Protein AF-A0A6V7I084-F1 (afdb_monomer)

Secondary structure (DSSP, 8-state):
-HHHHHT--STT----TTS-THHHHHHHHHHHHHHHHHHHHHHHHHHHHHHHHHHHHHHTS---TT-

Radius of gyration: 24.5 Å; Cα contacts (8 Å, |Δi|>4): 33; chains: 1; bounding box: 42×21×63 Å

Solvent-accessible surface area (backbone atoms only — not comparable to full-atom values): 3977 Å² total; per-residue (Å²): 106,69,68,62,55,16,15,44,60,59,90,99,52,73,71,40,88,72,65,32,61,70,53,51,55,55,55,52,53,50,51,52,54,51,51,54,51,52,52,52,52,51,52,52,53,51,53,52,50,52,50,55,54,54,52,56,58,50,72,77,41,101,64,62,100,83,116

InterPro domains:
  IPR005821 Ion transport domain [PF00520] (4-57)
  IPR050599 Voltage-dependent calcium channel alpha-1 subunit [PTHR45628] (1-67)

pLDDT: mean 87.4, std 14.44, range [53.38, 98.25]

Structure (mmCIF, N/CA/C/O backbone):
data_AF-A0A6V7I084-F1
#
_entry.id   AF-A0A6V7I084-F1
#
loop_
_atom_site.group_PDB
_atom_site.id
_atom_site.type_symbol
_atom_site.label_atom_id
_atom_site.label_alt_id
_atom_site.label_comp_id
_atom_site.label_asym_id
_atom_site.label_entity_id
_atom_site.label_seq_id
_atom_site.pdbx_PDB_ins_code
_atom_site.Cartn_x
_atom_site.Cartn_y
_atom_site.Cartn_z
_atom_site.occupancy
_atom_site.B_iso_or_equiv
_atom_site.auth_seq_id
_atom_site.auth_comp_id
_atom_site.auth_asym_id
_atom_site.auth_atom_id
_atom_site.pdbx_PDB_model_num
ATOM 1 N N . LEU A 1 1 ? 12.354 -6.996 -4.362 1.00 88.38 1 LEU A N 1
ATOM 2 C CA . LEU A 1 1 ? 11.116 -7.030 -5.177 1.00 88.38 1 LEU A CA 1
ATOM 3 C C . LEU A 1 1 ? 10.950 -5.736 -5.964 1.00 88.38 1 LEU A C 1
ATOM 5 O O . LEU A 1 1 ? 11.189 -5.790 -7.154 1.00 88.38 1 LEU A O 1
ATOM 9 N N . LEU A 1 2 ? 10.699 -4.584 -5.326 1.00 93.38 2 LEU A N 1
ATOM 10 C CA . LEU A 1 2 ? 10.486 -3.296 -6.015 1.00 93.38 2 LEU A CA 1
ATOM 11 C C . LEU A 1 2 ? 11.544 -2.953 -7.083 1.00 93.38 2 LEU A C 1
ATOM 13 O O . LEU A 1 2 ? 11.180 -2.751 -8.233 1.00 93.38 2 LEU A O 1
ATOM 17 N N . TYR A 1 3 ? 12.838 -2.954 -6.741 1.00 92.00 3 TYR A N 1
ATOM 18 C CA . TYR A 1 3 ? 13.897 -2.616 -7.707 1.00 92.00 3 TYR A CA 1
ATOM 19 C C . TYR A 1 3 ? 13.968 -3.592 -8.890 1.00 92.00 3 TYR A C 1
ATOM 21 O O . TYR A 1 3 ? 14.042 -3.172 -10.037 1.00 92.00 3 TYR A O 1
ATOM 29 N N . VAL A 1 4 ? 13.835 -4.894 -8.621 1.00 93.19 4 VAL A N 1
ATOM 30 C CA . VAL A 1 4 ? 13.791 -5.932 -9.665 1.00 93.19 4 VAL A CA 1
ATOM 31 C C . VAL A 1 4 ? 12.577 -5.741 -10.582 1.00 93.19 4 VAL A C 1
ATOM 33 O O . VAL A 1 4 ? 12.665 -5.957 -11.786 1.00 93.19 4 VAL A O 1
ATOM 36 N N . SER A 1 5 ? 11.443 -5.307 -10.030 1.00 93.44 5 SER A N 1
ATOM 37 C CA . SER A 1 5 ? 10.228 -5.024 -10.795 1.00 93.44 5 SER A CA 1
ATOM 38 C C . SER A 1 5 ? 10.332 -3.740 -11.628 1.00 93.44 5 SER A C 1
ATOM 40 O O . SER A 1 5 ? 9.806 -3.708 -12.739 1.00 93.44 5 SER A O 1
ATOM 42 N N . ILE A 1 6 ? 11.025 -2.707 -11.138 1.00 96.12 6 ILE A N 1
ATOM 43 C CA . ILE A 1 6 ? 11.299 -1.468 -11.891 1.00 96.12 6 ILE A CA 1
ATOM 44 C C . ILE A 1 6 ? 12.223 -1.742 -13.079 1.00 96.12 6 ILE A C 1
ATOM 46 O O . ILE A 1 6 ? 11.982 -1.230 -14.172 1.00 96.12 6 ILE A O 1
ATOM 50 N N . ASP A 1 7 ? 13.233 -2.587 -12.883 1.00 96.25 7 ASP A N 1
ATOM 51 C CA . ASP A 1 7 ? 14.200 -2.925 -13.928 1.00 96.25 7 ASP A CA 1
ATOM 52 C C . ASP A 1 7 ? 13.693 -4.037 -14.874 1.00 96.25 7 ASP A C 1
ATOM 54 O O . ASP A 1 7 ? 14.396 -4.451 -15.797 1.00 96.25 7 ASP A O 1
ATOM 58 N N . SER A 1 8 ? 12.469 -4.544 -14.671 1.00 94.88 8 SER A N 1
ATOM 59 C CA . SER A 1 8 ? 11.911 -5.651 -15.459 1.00 94.88 8 SER A CA 1
ATOM 60 C C . SER A 1 8 ? 11.670 -5.269 -16.921 1.00 94.88 8 SER A C 1
ATOM 62 O O . SER A 1 8 ? 10.983 -4.292 -17.205 1.00 94.88 8 SER A O 1
ATOM 64 N N . ASN A 1 9 ? 12.190 -6.075 -17.850 1.00 93.44 9 ASN A N 1
ATOM 65 C CA . ASN A 1 9 ? 12.009 -5.928 -19.296 1.00 93.44 9 ASN A CA 1
ATOM 66 C C . ASN A 1 9 ? 10.950 -6.935 -19.818 1.00 93.44 9 ASN A C 1
ATOM 68 O O . ASN A 1 9 ? 9.996 -7.264 -19.112 1.00 93.44 9 ASN A O 1
ATOM 72 N N . ARG A 1 10 ? 11.079 -7.407 -21.062 1.00 91.75 10 ARG A N 1
ATOM 73 C CA . ARG A 1 10 ? 10.234 -8.431 -21.687 1.00 91.75 10 ARG A CA 1
ATOM 74 C C . ARG A 1 10 ? 10.617 -9.841 -21.238 1.00 91.75 10 ARG A C 1
ATO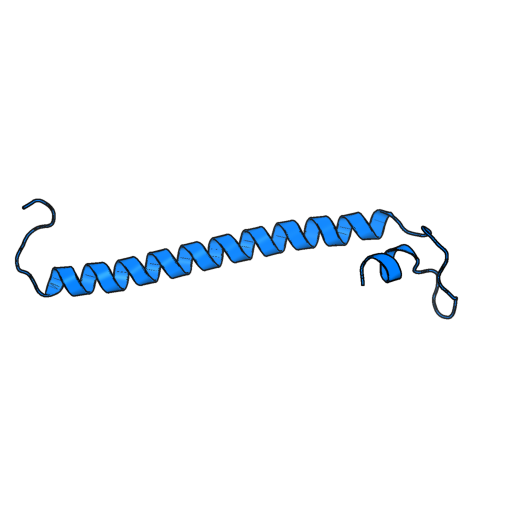M 76 O O . ARG A 1 10 ? 11.708 -10.077 -20.724 1.00 91.75 10 ARG A O 1
ATOM 83 N N . GLU A 1 11 ? 9.720 -10.786 -21.487 1.00 91.62 11 GLU A N 1
ATOM 84 C CA . GLU A 1 11 ? 9.935 -12.203 -21.192 1.00 91.62 11 GLU A CA 1
ATOM 85 C C . GLU A 1 11 ? 11.205 -12.737 -21.866 1.00 91.62 11 GLU A C 1
ATOM 87 O O . GLU A 1 11 ? 11.428 -12.505 -23.053 1.00 91.62 11 GLU A O 1
ATOM 92 N N . ASN A 1 12 ? 12.019 -13.474 -21.106 1.00 94.31 12 ASN A N 1
ATOM 93 C C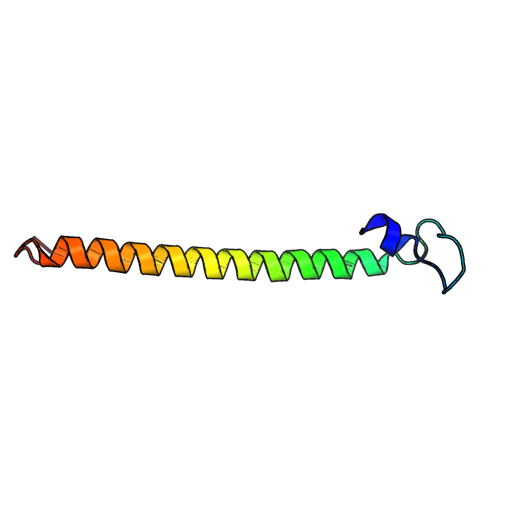A . ASN A 1 12 ? 13.313 -14.028 -21.528 1.00 94.31 12 ASN A CA 1
ATOM 94 C C . ASN A 1 12 ? 14.421 -12.992 -21.815 1.00 94.31 12 ASN A C 1
ATOM 96 O O . ASN A 1 12 ? 15.466 -13.357 -22.351 1.00 94.31 12 ASN A O 1
ATOM 100 N N . PHE A 1 13 ? 14.243 -11.725 -21.425 1.00 93.06 13 PHE A N 1
ATOM 101 C CA . PHE A 1 13 ? 15.293 -10.703 -21.484 1.00 93.06 13 PHE A CA 1
ATOM 102 C C . PHE A 1 13 ? 15.782 -10.314 -20.085 1.00 93.06 13 PHE A C 1
ATOM 104 O O . PHE A 1 13 ? 15.032 -10.345 -19.110 1.00 93.06 13 PHE A O 1
ATOM 111 N N . GLY A 1 14 ? 17.057 -9.920 -19.993 1.00 92.94 14 GLY A N 1
ATOM 112 C CA . GLY A 1 14 ? 17.639 -9.396 -18.757 1.00 92.94 14 GLY A CA 1
ATOM 113 C C . GLY A 1 14 ? 17.033 -8.048 -18.330 1.00 92.94 14 GLY A C 1
ATOM 114 O O . GLY A 1 14 ? 16.380 -7.376 -19.139 1.00 92.94 14 GLY A O 1
ATOM 115 N N . PRO A 1 15 ? 17.249 -7.640 -17.066 1.00 95.69 15 PRO A N 1
ATOM 116 C CA . PRO A 1 15 ? 16.763 -6.366 -16.552 1.00 95.69 15 PRO A CA 1
ATOM 117 C C . PRO A 1 15 ? 17.457 -5.178 -17.234 1.00 95.69 15 PRO A C 1
ATOM 119 O O . PRO A 1 15 ? 18.647 -5.231 -17.545 1.00 95.69 15 PRO A O 1
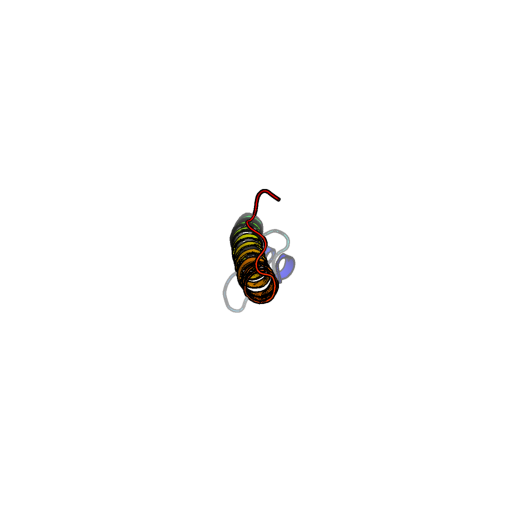ATOM 122 N N . ILE A 1 16 ? 16.710 -4.095 -17.444 1.00 94.50 16 ILE A N 1
ATOM 123 C CA . ILE A 1 16 ? 17.221 -2.807 -17.924 1.00 94.50 16 ILE A CA 1
ATOM 124 C C . ILE A 1 16 ? 16.991 -1.793 -16.812 1.00 94.50 16 ILE A C 1
ATOM 126 O O . ILE A 1 16 ? 15.861 -1.613 -16.361 1.00 94.50 16 ILE A O 1
ATOM 130 N N . HIS A 1 17 ? 18.059 -1.118 -16.389 1.00 95.38 17 HIS A N 1
ATOM 131 C CA . HIS A 1 17 ? 17.984 -0.165 -15.291 1.00 95.38 17 HIS A CA 1
ATOM 132 C C . HIS A 1 17 ? 16.945 0.932 -15.564 1.00 95.38 17 HIS A C 1
ATOM 134 O O . HIS A 1 17 ? 16.997 1.602 -16.598 1.00 95.38 17 HIS A O 1
ATOM 140 N N . ASN A 1 18 ? 16.018 1.113 -14.624 1.00 93.06 18 ASN A N 1
ATOM 141 C CA . ASN A 1 18 ? 14.968 2.129 -14.644 1.00 93.06 18 ASN A CA 1
ATOM 142 C C . ASN A 1 18 ? 14.038 2.069 -15.876 1.00 93.06 18 ASN A C 1
ATOM 144 O O . ASN A 1 18 ? 13.554 3.094 -16.356 1.00 93.06 18 ASN A O 1
ATOM 148 N N . PHE A 1 19 ? 13.774 0.870 -16.403 1.00 94.19 19 PHE A N 1
ATOM 149 C CA . PH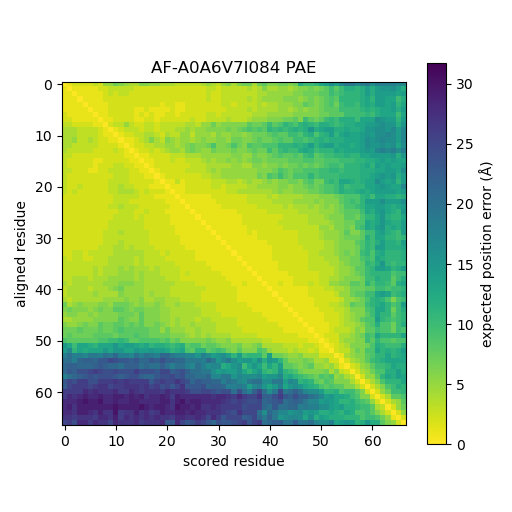E A 1 19 ? 12.932 0.692 -17.591 1.00 94.19 19 PHE A CA 1
ATOM 150 C C . PHE A 1 19 ? 11.437 0.939 -17.324 1.00 94.19 19 PHE A C 1
ATOM 152 O O . PHE A 1 19 ? 10.729 1.444 -18.197 1.00 94.19 19 PHE A O 1
ATOM 159 N N . ARG A 1 20 ? 10.932 0.608 -16.124 1.00 94.44 20 ARG A N 1
ATOM 160 C CA . ARG A 1 20 ? 9.506 0.733 -15.755 1.00 94.44 20 ARG A CA 1
ATOM 161 C C . ARG A 1 20 ? 9.301 1.382 -14.377 1.00 94.44 20 ARG A C 1
ATOM 163 O O . ARG A 1 20 ? 8.740 0.750 -13.478 1.00 94.44 20 ARG A O 1
ATOM 170 N N . PRO A 1 21 ? 9.649 2.670 -14.194 1.00 92.44 21 PRO A N 1
ATOM 171 C CA . PRO A 1 21 ? 9.506 3.363 -12.908 1.00 92.44 21 PRO A CA 1
ATOM 172 C C . PRO A 1 21 ? 8.060 3.427 -12.396 1.00 92.44 21 PRO A C 1
ATOM 174 O O . PRO A 1 21 ? 7.836 3.439 -11.188 1.00 92.44 21 PRO A O 1
ATOM 177 N N . ILE A 1 22 ? 7.059 3.391 -13.286 1.00 94.56 22 ILE A N 1
ATOM 178 C CA . ILE A 1 22 ? 5.633 3.400 -12.912 1.00 94.56 22 ILE A CA 1
ATOM 179 C C . ILE A 1 22 ? 5.236 2.214 -12.017 1.00 94.56 22 ILE A C 1
ATOM 181 O O . ILE A 1 22 ? 4.304 2.314 -11.223 1.00 94.56 22 ILE A O 1
ATOM 185 N N . VAL A 1 23 ? 5.976 1.105 -12.083 1.00 95.44 23 VAL A N 1
ATOM 186 C CA . VAL A 1 23 ? 5.751 -0.066 -11.226 1.00 95.44 23 VAL A CA 1
ATOM 187 C C . VAL A 1 23 ? 5.996 0.271 -9.749 1.00 95.44 23 VAL A C 1
ATOM 189 O O . VAL A 1 23 ? 5.351 -0.308 -8.878 1.00 95.44 23 VAL A O 1
ATOM 192 N N . ALA A 1 24 ? 6.844 1.259 -9.439 1.00 94.88 24 ALA A N 1
ATOM 193 C CA . ALA A 1 24 ? 7.034 1.740 -8.070 1.00 94.88 24 ALA A CA 1
ATOM 194 C C . ALA A 1 24 ? 5.735 2.305 -7.471 1.00 94.88 24 ALA A C 1
ATOM 196 O O . ALA A 1 24 ? 5.428 2.041 -6.308 1.00 94.88 24 ALA A O 1
ATOM 197 N N . ALA A 1 25 ? 4.940 3.025 -8.271 1.00 95.94 25 ALA A N 1
ATOM 198 C CA . ALA A 1 25 ? 3.677 3.610 -7.824 1.00 95.94 25 ALA A CA 1
ATOM 199 C C . ALA A 1 25 ? 2.666 2.532 -7.402 1.00 95.94 25 ALA A C 1
ATOM 201 O O . ALA A 1 25 ? 1.990 2.695 -6.389 1.00 95.94 25 ALA A O 1
ATOM 202 N N . TYR A 1 26 ? 2.621 1.400 -8.115 1.00 96.25 26 TYR A N 1
ATOM 203 C CA . TYR A 1 26 ? 1.793 0.251 -7.737 1.00 96.25 26 TYR A CA 1
ATOM 204 C C . TYR A 1 26 ? 2.122 -0.249 -6.322 1.00 96.25 26 TYR A C 1
ATOM 206 O O . TYR A 1 26 ? 1.219 -0.414 -5.503 1.00 96.25 26 TYR A O 1
ATOM 214 N N . TYR A 1 27 ? 3.408 -0.428 -6.003 1.00 96.69 27 TYR A N 1
ATOM 215 C CA . TYR A 1 27 ? 3.830 -0.865 -4.669 1.00 96.69 27 TYR A CA 1
ATOM 216 C C . TYR A 1 27 ? 3.504 0.164 -3.584 1.00 96.69 27 TYR A C 1
ATOM 218 O O . TYR A 1 27 ? 3.052 -0.221 -2.509 1.00 96.69 27 TYR A O 1
ATOM 226 N N . ILE A 1 28 ? 3.701 1.458 -3.855 1.00 96.38 28 ILE A N 1
ATOM 227 C CA . ILE A 1 28 ? 3.386 2.528 -2.897 1.00 96.38 28 ILE A CA 1
ATOM 228 C C . ILE A 1 28 ? 1.887 2.528 -2.575 1.00 96.38 28 ILE A C 1
ATOM 230 O O . ILE A 1 28 ? 1.512 2.501 -1.404 1.00 96.38 28 ILE A O 1
ATOM 234 N N . ILE A 1 29 ? 1.031 2.491 -3.599 1.00 97.62 29 ILE A N 1
ATOM 235 C CA . ILE A 1 29 ? -0.427 2.451 -3.426 1.00 97.62 29 ILE A CA 1
ATOM 236 C C . ILE A 1 29 ? -0.842 1.189 -2.662 1.00 97.62 29 ILE A C 1
ATOM 238 O O . ILE A 1 29 ? -1.620 1.271 -1.714 1.00 97.62 29 ILE A O 1
ATOM 242 N N . TYR A 1 30 ? -0.286 0.032 -3.025 1.00 97.31 30 TYR A N 1
ATOM 243 C CA . TYR A 1 30 ? -0.560 -1.237 -2.354 1.00 97.31 30 TYR A CA 1
ATOM 244 C C . TYR A 1 30 ? -0.202 -1.199 -0.861 1.00 97.31 30 TYR A C 1
ATOM 246 O O . TYR A 1 30 ? -1.011 -1.604 -0.026 1.00 97.31 30 TYR A O 1
ATOM 254 N N . ILE A 1 31 ? 0.974 -0.666 -0.510 1.00 97.25 31 ILE A N 1
ATOM 255 C CA . ILE A 1 31 ? 1.411 -0.526 0.886 1.00 97.25 31 ILE A CA 1
ATOM 256 C C . ILE A 1 31 ? 0.465 0.392 1.661 1.00 97.25 31 ILE A C 1
ATOM 258 O O . ILE A 1 31 ? 0.065 0.035 2.765 1.00 97.25 31 ILE A O 1
ATOM 262 N N . ILE A 1 32 ? 0.075 1.537 1.093 1.00 98.06 32 ILE A N 1
ATOM 263 C CA . ILE A 1 32 ? -0.844 2.481 1.749 1.00 98.06 32 ILE A CA 1
ATOM 264 C C . ILE A 1 32 ? -2.194 1.813 2.027 1.00 98.06 32 ILE A C 1
ATOM 266 O O . ILE A 1 32 ? -2.689 1.877 3.151 1.00 98.06 32 ILE A O 1
ATOM 270 N N . ILE A 1 33 ? -2.771 1.145 1.025 1.00 98.25 33 ILE A N 1
ATOM 271 C CA . ILE A 1 33 ? -4.074 0.484 1.152 1.00 98.25 33 ILE A CA 1
ATOM 272 C C . ILE A 1 33 ? -4.017 -0.618 2.215 1.00 98.25 33 ILE A C 1
ATOM 274 O O . ILE A 1 33 ? -4.867 -0.657 3.104 1.00 98.25 33 ILE A O 1
ATOM 278 N N . ILE A 1 34 ? -3.008 -1.493 2.169 1.00 98.00 34 ILE A N 1
ATOM 279 C CA . ILE A 1 34 ? -2.882 -2.575 3.152 1.00 98.00 34 ILE A CA 1
ATOM 280 C C . ILE A 1 34 ? -2.624 -2.036 4.551 1.00 98.00 34 ILE A C 1
ATOM 282 O O . ILE A 1 34 ? -3.258 -2.501 5.494 1.00 98.00 34 ILE A O 1
ATOM 286 N N . ALA A 1 35 ? -1.732 -1.059 4.705 1.00 97.81 35 ALA A N 1
ATOM 287 C CA . ALA A 1 35 ? -1.456 -0.460 6.005 1.00 97.81 35 ALA A CA 1
ATOM 288 C C . ALA A 1 35 ? -2.726 0.160 6.606 1.00 97.81 35 ALA A C 1
ATOM 290 O O . ALA A 1 35 ? -3.012 -0.057 7.782 1.00 97.81 35 ALA A O 1
ATOM 291 N N . PHE A 1 36 ? -3.527 0.852 5.791 1.00 97.81 36 PHE A N 1
ATOM 292 C CA . PHE A 1 36 ? -4.804 1.416 6.220 1.00 97.81 36 PHE A CA 1
ATOM 293 C C . PHE A 1 36 ? -5.771 0.337 6.724 1.00 97.81 36 PHE A C 1
ATOM 295 O O . PHE A 1 36 ? -6.311 0.453 7.825 1.00 97.81 36 PHE A O 1
ATOM 302 N N . PHE A 1 37 ? -5.954 -0.749 5.968 1.00 98.19 37 PHE A N 1
ATOM 303 C CA . PHE A 1 37 ? -6.808 -1.855 6.408 1.00 98.19 37 PHE A CA 1
ATOM 304 C C . PHE A 1 37 ? -6.272 -2.555 7.660 1.00 98.19 37 PHE A C 1
ATOM 306 O O . PHE A 1 37 ? -7.054 -2.852 8.561 1.00 98.19 37 PHE A O 1
ATOM 313 N N . MET A 1 38 ? -4.959 -2.775 7.753 1.00 9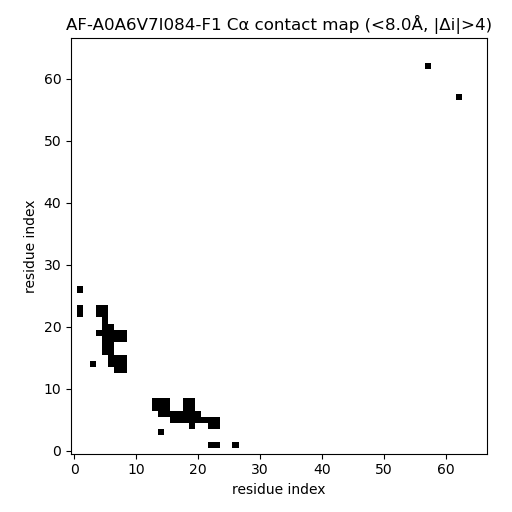7.50 38 MET A N 1
ATOM 314 C CA . MET A 1 38 ? -4.329 -3.407 8.916 1.00 97.50 38 MET A CA 1
ATOM 315 C C . MET A 1 38 ? -4.552 -2.592 10.191 1.00 97.50 38 MET A C 1
ATOM 317 O O . MET A 1 38 ? -4.926 -3.165 11.213 1.00 97.50 38 MET A O 1
ATOM 321 N N . VAL A 1 39 ? -4.396 -1.265 10.132 1.00 98.00 39 VAL A N 1
ATOM 322 C CA . VAL A 1 39 ? -4.667 -0.384 11.280 1.00 98.00 39 VAL A CA 1
ATOM 323 C C . VAL A 1 39 ? -6.141 -0.444 11.678 1.00 98.00 39 VAL A C 1
ATOM 325 O O . VAL A 1 39 ? -6.439 -0.580 12.860 1.00 98.00 39 VAL A O 1
ATOM 328 N N . ASN A 1 40 ? -7.066 -0.416 10.717 1.00 95.94 40 ASN A N 1
ATOM 329 C CA . ASN A 1 40 ? -8.499 -0.473 11.021 1.00 95.94 40 ASN A CA 1
ATOM 330 C C . ASN A 1 40 ? -8.919 -1.808 11.647 1.00 95.94 40 ASN A C 1
ATOM 332 O O . ASN A 1 40 ? -9.688 -1.820 12.606 1.00 95.94 40 ASN A O 1
ATOM 336 N N . ILE A 1 41 ? -8.396 -2.927 11.140 1.00 97.56 41 ILE A N 1
ATOM 337 C CA . ILE A 1 41 ? -8.643 -4.251 11.726 1.00 97.56 41 ILE A CA 1
ATOM 338 C C . ILE A 1 41 ? -8.059 -4.317 13.139 1.00 97.56 41 ILE A C 1
ATOM 340 O O . ILE A 1 41 ? -8.731 -4.788 14.054 1.00 97.56 41 ILE A O 1
ATOM 344 N N . PHE A 1 42 ? -6.840 -3.810 13.335 1.00 98.12 42 PHE A N 1
ATOM 345 C CA . PHE A 1 42 ? -6.190 -3.789 14.642 1.00 98.12 42 PHE A CA 1
ATOM 346 C C . PHE A 1 42 ? -6.978 -2.956 15.660 1.00 98.12 42 PHE A C 1
ATOM 348 O O . PHE A 1 42 ? -7.270 -3.437 16.752 1.00 98.12 42 PHE A O 1
ATOM 355 N N . VAL A 1 43 ? -7.390 -1.741 15.290 1.00 97.44 43 VAL A N 1
ATOM 356 C CA . VAL A 1 43 ? -8.216 -0.875 16.145 1.00 97.44 43 VAL A CA 1
ATOM 357 C C . VAL A 1 43 ? -9.556 -1.541 16.457 1.00 97.44 43 VAL A C 1
ATOM 359 O O . VAL A 1 43 ? -9.963 -1.559 17.615 1.00 97.44 43 VAL A O 1
ATOM 362 N N . GLY A 1 44 ? -10.215 -2.145 15.464 1.00 96.69 44 GLY A N 1
ATOM 363 C CA . GLY A 1 44 ? -11.463 -2.881 15.675 1.00 96.69 44 GLY A CA 1
ATOM 364 C C . GLY A 1 44 ? -11.305 -4.037 16.667 1.00 96.69 44 GLY A C 1
ATOM 365 O O . GLY A 1 44 ? -12.110 -4.175 17.585 1.00 96.69 44 GLY A O 1
ATOM 366 N N . PHE A 1 45 ? -10.237 -4.824 16.535 1.00 96.56 45 PHE A N 1
ATOM 367 C CA . PHE A 1 45 ? -9.929 -5.921 17.453 1.00 96.56 45 PHE A CA 1
ATOM 368 C C . PHE A 1 45 ? -9.680 -5.430 18.887 1.00 96.56 45 PHE A C 1
ATOM 370 O O . PHE A 1 45 ? -10.212 -5.998 19.844 1.00 96.56 45 PHE A O 1
ATOM 377 N N . VAL A 1 46 ? -8.907 -4.353 19.033 1.00 95.81 46 VAL A N 1
ATOM 378 C CA . VAL A 1 46 ? -8.607 -3.744 20.333 1.00 95.81 46 VAL A CA 1
ATOM 379 C C . VAL A 1 46 ? -9.883 -3.220 20.998 1.00 95.81 46 VAL A C 1
ATOM 381 O O . VAL A 1 46 ? -10.114 -3.512 22.167 1.00 95.81 46 VAL A O 1
ATOM 384 N N . ILE A 1 47 ? -10.752 -2.521 20.256 1.00 94.62 47 ILE A N 1
ATOM 385 C CA . ILE A 1 47 ? -12.040 -2.025 20.772 1.00 94.62 47 ILE A CA 1
ATOM 386 C C . ILE A 1 47 ? -12.913 -3.179 21.274 1.00 94.62 47 ILE A C 1
ATOM 388 O O . ILE A 1 47 ? -13.423 -3.108 22.389 1.00 94.62 47 ILE A O 1
ATOM 392 N N . VAL A 1 48 ? -13.073 -4.243 20.480 1.00 93.88 48 VAL A N 1
ATOM 393 C CA . VAL A 1 48 ? -13.896 -5.404 20.861 1.00 93.88 48 VAL A CA 1
ATOM 394 C C . VAL A 1 48 ? -13.345 -6.084 22.114 1.00 93.88 48 VAL A C 1
ATOM 396 O O . VAL A 1 48 ? -14.109 -6.454 23.002 1.00 93.88 48 VAL A O 1
ATOM 399 N N . THR A 1 49 ? -12.022 -6.220 22.213 1.00 92.69 49 THR A N 1
ATOM 400 C CA . THR A 1 49 ? -11.375 -6.808 23.394 1.00 92.69 49 THR A CA 1
ATOM 401 C C . THR A 1 49 ? -11.636 -5.964 24.641 1.00 92.69 49 THR A C 1
ATOM 403 O O . THR A 1 49 ? -12.114 -6.494 25.639 1.00 92.69 49 THR A O 1
ATOM 406 N N . PHE A 1 50 ? -11.437 -4.645 24.563 1.00 90.25 50 PHE A N 1
ATOM 407 C CA . PHE A 1 50 ? -11.705 -3.745 25.688 1.00 90.25 50 PHE A CA 1
ATOM 408 C C . PHE A 1 50 ? -13.179 -3.707 26.097 1.00 90.25 50 PHE A C 1
ATOM 410 O O . PHE A 1 50 ? -13.477 -3.590 27.282 1.00 90.25 50 PHE A O 1
ATOM 417 N N . GLN A 1 51 ? -14.109 -3.810 25.145 1.00 85.88 51 GLN A N 1
ATOM 418 C CA . GLN A 1 51 ? -15.534 -3.916 25.460 1.00 85.88 51 GLN A CA 1
ATOM 419 C C . GLN A 1 51 ? -15.838 -5.218 26.206 1.00 85.88 51 GLN A C 1
ATOM 421 O O . GLN A 1 51 ? -16.514 -5.182 27.230 1.00 85.88 51 GLN A O 1
ATOM 426 N N . ASN A 1 52 ? -15.297 -6.349 25.747 1.00 86.69 52 ASN A N 1
ATOM 427 C CA . ASN A 1 52 ? -15.496 -7.640 26.402 1.00 86.69 52 ASN A CA 1
ATOM 428 C C . ASN A 1 52 ? -14.901 -7.677 27.818 1.00 86.69 52 ASN A C 1
ATOM 430 O O . ASN A 1 52 ? -15.559 -8.163 28.735 1.00 86.69 52 ASN A O 1
ATOM 434 N N . GLU A 1 53 ? -13.681 -7.171 28.007 1.00 80.75 53 GLU A N 1
ATOM 435 C CA . GLU A 1 53 ? -13.025 -7.115 29.322 1.00 80.75 53 GLU A CA 1
ATOM 436 C C . GLU A 1 53 ? -13.731 -6.115 30.252 1.00 80.75 53 GLU A C 1
ATOM 438 O O . GLU A 1 53 ? -14.084 -6.458 31.380 1.00 80.75 53 GLU A O 1
ATOM 443 N N . GLY A 1 54 ? -14.049 -4.915 29.755 1.00 69.69 54 GLY A N 1
ATOM 444 C CA . GLY A 1 54 ? -14.726 -3.877 30.533 1.00 69.69 54 GLY A CA 1
ATOM 445 C C . GLY A 1 54 ? -16.166 -4.228 30.927 1.00 69.69 54 GLY A C 1
ATOM 446 O O . GLY A 1 54 ? -16.596 -3.894 32.030 1.00 69.69 54 GLY A O 1
ATOM 447 N N . GLU A 1 55 ? -16.930 -4.917 30.071 1.00 65.94 55 GLU A N 1
ATOM 448 C CA . GLU A 1 55 ? -18.279 -5.392 30.421 1.00 65.94 55 GLU A CA 1
ATOM 449 C C . GLU A 1 55 ? -18.258 -6.565 31.408 1.00 65.94 55 GLU A C 1
ATOM 451 O O . GLU A 1 55 ? -19.170 -6.686 32.229 1.00 65.94 55 GLU A O 1
ATOM 456 N N . GLN A 1 56 ? -17.245 -7.435 31.359 1.00 62.88 56 GLN A N 1
ATOM 457 C CA . GLN A 1 56 ? -17.110 -8.536 32.320 1.00 62.88 56 GLN A CA 1
ATOM 458 C C . GLN A 1 56 ? -16.729 -8.046 33.719 1.00 62.88 56 GLN A C 1
ATOM 460 O O . GLN A 1 56 ? -17.227 -8.590 34.7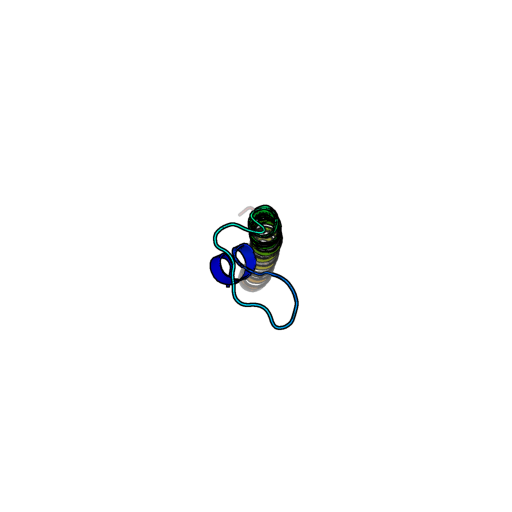09 1.00 62.88 56 GLN A O 1
ATOM 465 N N . GLU A 1 57 ? -15.905 -7.005 33.816 1.00 60.16 57 GLU A N 1
ATOM 466 C CA . GLU A 1 57 ? -15.564 -6.378 35.094 1.00 60.16 57 GLU A CA 1
ATOM 467 C C . GLU A 1 57 ? -16.777 -5.645 35.697 1.00 60.16 57 GLU A C 1
ATOM 469 O O . GLU A 1 57 ? -17.072 -5.809 36.880 1.00 60.16 57 GLU A O 1
ATOM 474 N N . TYR A 1 58 ? -17.577 -4.959 34.866 1.00 55.81 58 TYR A N 1
ATOM 475 C CA . TYR A 1 58 ? -18.817 -4.297 35.301 1.00 55.81 58 TYR A CA 1
ATOM 476 C C . TYR A 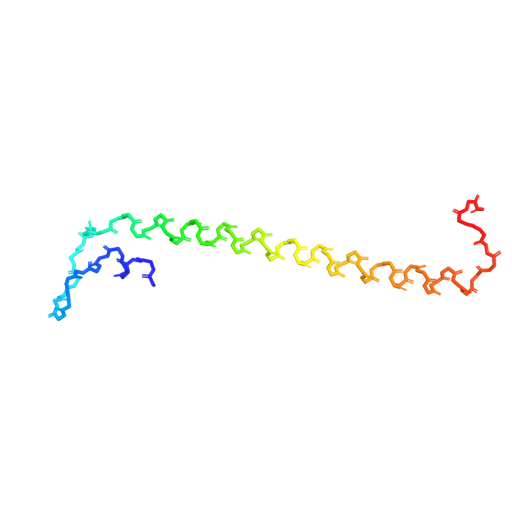1 58 ? -19.916 -5.2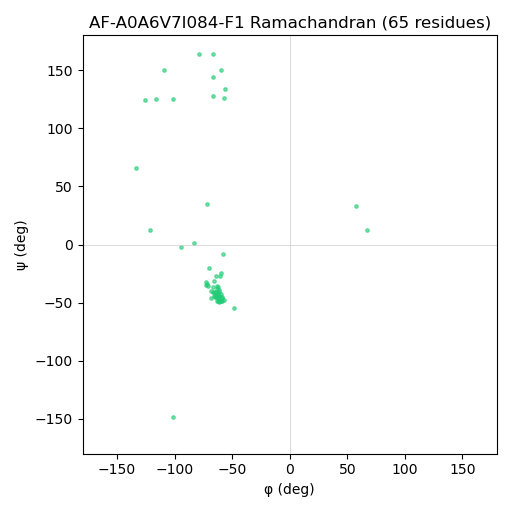57 35.773 1.00 55.81 58 TYR A C 1
ATOM 478 O O . TYR A 1 58 ? -20.698 -4.903 36.645 1.00 55.81 58 TYR A O 1
ATOM 486 N N . LYS A 1 59 ? -20.006 -6.477 35.229 1.00 57.56 59 LYS A N 1
ATOM 487 C CA . LYS A 1 59 ? -21.018 -7.459 35.670 1.00 57.56 59 LYS A CA 1
ATOM 488 C C . LYS A 1 59 ? -20.767 -8.012 37.076 1.00 57.56 59 LYS A C 1
ATOM 490 O O . LYS A 1 59 ? -21.699 -8.541 37.674 1.00 57.56 59 LYS A O 1
ATOM 495 N N . ASN A 1 60 ? -19.538 -7.922 37.586 1.00 57.69 60 ASN A N 1
ATOM 496 C CA . ASN A 1 60 ? -19.167 -8.456 38.900 1.00 57.69 60 ASN A CA 1
ATOM 497 C C . ASN A 1 60 ? -19.241 -7.418 40.038 1.00 57.69 60 ASN A C 1
ATOM 499 O O . ASN A 1 60 ? -19.039 -7.787 41.193 1.00 57.69 60 ASN A O 1
ATOM 503 N N . CYS A 1 61 ? -19.578 -6.159 39.744 1.00 57.44 61 CYS A N 1
ATOM 504 C CA . CYS A 1 61 ? -19.831 -5.115 40.737 1.00 57.44 61 CYS A CA 1
ATOM 505 C C . CYS A 1 61 ? -21.209 -4.491 40.483 1.00 57.44 61 CYS A C 1
ATOM 507 O O . CYS A 1 61 ? -21.464 -3.973 39.403 1.00 57.44 61 CYS A O 1
ATOM 509 N N . GLU A 1 62 ? -22.092 -4.478 41.484 1.00 57.84 62 GLU A N 1
ATOM 510 C CA . GLU A 1 62 ? -23.402 -3.801 41.433 1.00 57.84 62 GLU A CA 1
ATOM 511 C C . GLU A 1 62 ? -23.288 -2.257 41.484 1.00 57.84 62 GLU A C 1
ATOM 513 O O . GLU A 1 62 ? -24.130 -1.591 42.083 1.00 57.84 62 GLU A O 1
ATOM 518 N N . LEU A 1 63 ? -22.244 -1.663 40.894 1.00 59.41 63 LEU A N 1
ATOM 519 C CA . LEU A 1 63 ? -22.114 -0.210 40.771 1.00 59.41 63 LEU A CA 1
ATOM 520 C C . LEU A 1 63 ? -22.498 0.236 39.359 1.00 59.41 63 LEU A C 1
ATOM 522 O O . LEU A 1 63 ? -21.948 -0.232 38.364 1.00 59.41 63 LEU 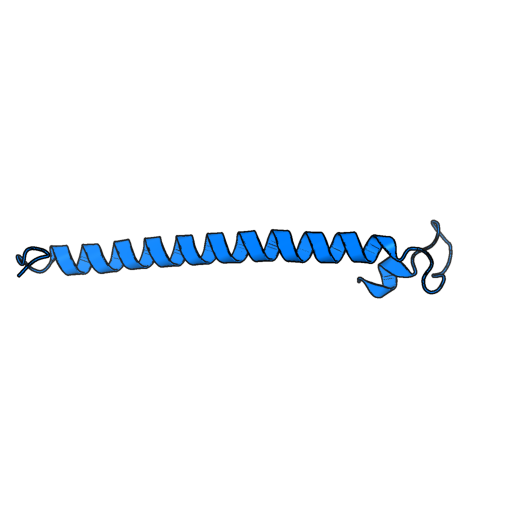A O 1
ATOM 526 N N . ASP A 1 64 ? -23.450 1.164 39.290 1.00 59.41 64 ASP A N 1
ATOM 527 C CA . ASP A 1 64 ? -23.814 1.878 38.068 1.00 59.41 64 ASP A CA 1
ATOM 528 C C . ASP A 1 64 ? -22.608 2.652 37.509 1.00 59.41 64 ASP A C 1
ATOM 530 O O . ASP A 1 64 ? -21.762 3.130 38.265 1.00 59.41 64 ASP A O 1
ATOM 534 N N . LYS A 1 65 ? -22.559 2.836 36.182 1.00 60.94 65 LYS A N 1
ATOM 535 C CA . LYS A 1 65 ? -21.449 3.488 35.455 1.00 60.94 65 LYS A CA 1
ATOM 536 C C . LYS A 1 65 ? -21.134 4.926 35.894 1.00 60.94 65 LYS A C 1
ATOM 538 O O . LYS A 1 65 ? -20.148 5.496 35.431 1.00 60.94 65 LYS A O 1
ATOM 543 N N . ASN A 1 66 ? -21.980 5.500 36.749 1.00 64.19 66 ASN A N 1
ATOM 544 C CA . ASN A 1 66 ? -21.957 6.886 37.199 1.00 64.19 66 ASN A CA 1
ATOM 545 C C . ASN A 1 66 ? -21.826 7.052 38.728 1.00 64.19 66 ASN A C 1
ATOM 547 O O . ASN A 1 66 ? -22.073 8.158 39.215 1.00 64.19 66 ASN A O 1
ATOM 551 N N . GLN A 1 67 ? -21.499 5.995 39.486 1.00 53.38 67 GLN A N 1
ATOM 552 C CA . GLN A 1 67 ? -21.150 6.117 40.912 1.00 53.38 67 GLN A CA 1
ATOM 553 C C . GLN A 1 67 ? -19.664 6.391 41.146 1.00 53.38 67 GLN A C 1
ATOM 555 O O . GLN A 1 67 ? -18.825 5.864 40.383 1.00 53.38 67 GLN A O 1
#

Mean predicted aligned error: 7.9 Å

Organism: NCBI:txid1563983

Foldseek 3Di:
DQQCVQQDDDPPDDGHGRNHNVSNVVVVVVCVVVVVVVVVVVVVVVVVVCVVVVVVVVVVDPDDPPD

Sequence (67 aa):
LLYVSIDSNRENFGPIHNFRPIVAAYYIIYIIIIAFFMVNIFVGFVIVTFQNEGEQEYKNCELDKNQ